Protein AF-A0AAX2ABF9-F1 (afdb_monomer_lite)

Radius of gyration: 19.12 Å; chains: 1; bounding box: 45×27×52 Å

Sequence (129 aa):
ITYFDLKGQEIYKISQIDKKLKDISKKTNTYVNSEEYYKEINKLKKEEIYVSDVIGESLKTKIIGRFTKESAKKAGIEFEPERYAYAGKENPVGKEFEGIVRFVTPVYKAEKKVGYVSVALDHKHIMQF

Foldseek 3Di:
DFWDWLQQFTDDDDDPPDRDTDRVVQCVRDQHNPDDVNVVQNPADAPDKDKDDWDFDDFDDQFDFAQDCVRCVVSVHDSDLCDGEDDDRRRPNHDYTWTWMKMKHFDDDVRDGTTMDMDIDTPVVVVVD

Structure (mmCIF, N/CA/C/O backbone):
data_AF-A0AAX2ABF9-F1
#
_entry.id   AF-A0AAX2ABF9-F1
#
loop_
_atom_site.group_PDB
_atom_site.id
_atom_site.type_symbol
_atom_site.label_atom_id
_atom_site.label_alt_id
_atom_site.label_comp_id
_atom_site.label_asym_id
_atom_site.label_entity_id
_atom_site.label_seq_id
_atom_site.pdbx_PDB_ins_code
_atom_site.Cartn_x
_atom_site.Cartn_y
_atom_site.Cartn_z
_atom_site.occupancy
_atom_site.B_iso_or_equiv
_atom_site.auth_seq_id
_atom_site.auth_comp_id
_atom_site.auth_asym_id
_atom_site.auth_atom_id
_atom_site.pdbx_PDB_model_num
ATOM 1 N N . ILE A 1 1 ? -10.596 -2.441 -2.290 1.00 95.06 1 ILE A N 1
ATOM 2 C CA . ILE A 1 1 ? -11.105 -1.993 -0.971 1.00 95.06 1 ILE A CA 1
ATOM 3 C C . ILE A 1 1 ? -10.872 -3.113 0.028 1.00 95.06 1 ILE A C 1
ATOM 5 O O . ILE A 1 1 ? -11.139 -4.267 -0.299 1.00 95.06 1 ILE A O 1
ATOM 9 N N . THR A 1 2 ? -10.379 -2.781 1.214 1.00 97.38 2 THR A N 1
ATOM 10 C CA . THR A 1 2 ? -10.028 -3.749 2.254 1.00 97.38 2 THR A CA 1
ATOM 11 C C . THR A 1 2 ? -10.464 -3.228 3.619 1.00 97.38 2 THR A C 1
ATOM 13 O O . THR A 1 2 ? -10.312 -2.042 3.898 1.00 97.38 2 THR A O 1
ATOM 16 N N . TYR A 1 3 ? -10.959 -4.113 4.479 1.00 98.25 3 TYR A N 1
ATOM 17 C CA . TYR A 1 3 ? -11.105 -3.876 5.913 1.00 98.25 3 TYR A CA 1
ATOM 18 C C . TYR A 1 3 ? -10.165 -4.808 6.683 1.00 98.25 3 TYR A C 1
ATOM 20 O O . TYR A 1 3 ? -10.101 -6.007 6.391 1.00 98.25 3 TYR A O 1
ATOM 28 N N . PHE A 1 4 ? -9.445 -4.263 7.661 1.00 98.19 4 PHE A N 1
ATOM 29 C CA . PHE A 1 4 ? -8.493 -5.004 8.488 1.00 98.19 4 PHE A CA 1
ATOM 30 C C . PHE A 1 4 ? -8.566 -4.575 9.952 1.00 98.19 4 PHE A C 1
ATOM 32 O O . PHE A 1 4 ? -8.996 -3.463 10.280 1.00 98.19 4 PHE A O 1
ATOM 39 N N . ASP A 1 5 ? -8.171 -5.486 10.837 1.00 97.94 5 ASP A N 1
ATOM 40 C CA . ASP A 1 5 ? -8.175 -5.243 12.275 1.00 97.94 5 ASP A CA 1
ATOM 41 C C . ASP A 1 5 ? -7.024 -4.327 12.725 1.00 97.94 5 ASP A C 1
ATOM 43 O O . ASP A 1 5 ? -6.164 -3.906 11.951 1.00 97.94 5 ASP A O 1
ATOM 47 N N . LEU A 1 6 ? -6.988 -4.015 14.022 1.00 97.31 6 LEU A N 1
ATOM 48 C CA . LEU A 1 6 ? -5.933 -3.188 14.615 1.00 97.31 6 LEU A CA 1
ATOM 49 C C . LEU A 1 6 ? -4.538 -3.834 14.592 1.00 97.31 6 LEU A C 1
ATOM 51 O O . LEU A 1 6 ? -3.563 -3.154 14.898 1.00 97.31 6 LEU A O 1
ATOM 55 N N . LYS A 1 7 ? -4.442 -5.134 14.292 1.00 97.12 7 LYS A N 1
ATOM 56 C CA . LYS A 1 7 ? -3.178 -5.869 14.168 1.00 97.12 7 LYS A CA 1
ATOM 57 C C . LYS A 1 7 ? -2.693 -5.937 12.717 1.00 97.12 7 LYS A C 1
ATOM 59 O O . LYS A 1 7 ? -1.599 -6.442 12.489 1.00 97.12 7 LYS A O 1
ATOM 64 N N . GLY A 1 8 ? -3.470 -5.419 11.763 1.00 96.81 8 GLY A N 1
ATOM 65 C CA . GLY A 1 8 ? -3.140 -5.434 10.341 1.00 96.81 8 GLY A CA 1
ATOM 66 C C . GLY A 1 8 ? -3.607 -6.689 9.606 1.00 96.81 8 GLY A C 1
ATOM 67 O O . GLY A 1 8 ? -3.295 -6.842 8.429 1.00 96.81 8 GLY A O 1
ATOM 68 N N . GLN A 1 9 ? -4.367 -7.581 10.241 1.00 98.06 9 GLN A N 1
ATOM 69 C CA . GLN A 1 9 ? -4.922 -8.738 9.549 1.00 98.06 9 GLN A CA 1
ATOM 70 C C . GLN A 1 9 ? -6.126 -8.307 8.705 1.00 98.06 9 GLN A C 1
ATOM 72 O O . GLN A 1 9 ? -7.134 -7.830 9.230 1.00 98.06 9 GLN A O 1
ATOM 77 N N . GLU A 1 10 ? -6.038 -8.494 7.386 1.00 98.06 10 GLU A N 1
ATOM 78 C CA . GLU A 1 10 ? -7.172 -8.310 6.479 1.00 98.06 10 GLU A CA 1
ATOM 79 C C . GLU A 1 10 ? -8.293 -9.297 6.828 1.00 98.06 10 GLU A C 1
ATOM 81 O O . GLU A 1 10 ? -8.052 -10.500 6.939 1.00 98.06 10 GLU A O 1
ATOM 86 N N . ILE A 1 11 ? -9.513 -8.776 6.987 1.00 98.12 11 ILE A N 1
ATOM 87 C CA . ILE A 1 11 ? -10.729 -9.549 7.291 1.00 98.12 11 ILE A CA 1
ATOM 88 C C . ILE A 1 11 ? -11.638 -9.598 6.060 1.00 98.12 11 ILE A C 1
ATOM 90 O O . ILE A 1 11 ? -12.159 -10.655 5.714 1.00 98.12 11 ILE A O 1
ATOM 94 N N . TYR A 1 12 ? -11.795 -8.467 5.366 1.00 97.69 12 TYR A N 1
ATOM 95 C CA . TYR A 1 12 ? -12.557 -8.383 4.120 1.00 97.69 12 TYR A CA 1
ATOM 96 C C . TYR A 1 12 ? -11.724 -7.704 3.045 1.00 97.69 12 TYR A C 1
ATOM 98 O O . TYR A 1 12 ? -11.080 -6.688 3.303 1.00 97.69 12 TYR A O 1
ATOM 106 N N . LYS A 1 13 ? -11.766 -8.237 1.824 1.00 97.12 13 LYS A N 1
ATOM 107 C CA . LYS A 1 13 ? -11.000 -7.708 0.698 1.00 97.12 13 LYS A CA 1
ATOM 108 C C . LYS A 1 13 ? -11.746 -7.912 -0.607 1.00 97.12 13 LYS A C 1
ATOM 110 O O . LYS A 1 13 ? -12.122 -9.025 -0.955 1.00 97.12 13 LYS A O 1
ATOM 115 N N . ILE A 1 14 ? -11.906 -6.821 -1.343 1.00 96.19 14 ILE A N 1
ATOM 116 C CA . ILE A 1 14 ? -12.382 -6.809 -2.723 1.00 96.19 14 ILE A CA 1
ATOM 117 C C . ILE A 1 14 ? -11.289 -6.136 -3.547 1.00 96.19 14 ILE A C 1
ATOM 119 O O . ILE A 1 14 ? -10.998 -4.951 -3.366 1.00 96.19 14 ILE A O 1
ATOM 123 N N . SER A 1 15 ? -10.648 -6.907 -4.419 1.00 92.25 15 SER A N 1
ATOM 124 C CA . SER A 1 15 ? -9.490 -6.474 -5.198 1.00 92.25 15 SER A CA 1
ATOM 125 C C . SER A 1 15 ? -9.455 -7.187 -6.545 1.00 92.25 15 SER A C 1
ATOM 127 O O . SER A 1 15 ? -9.813 -8.364 -6.642 1.00 92.25 15 SER A O 1
ATOM 129 N N . GLN A 1 16 ? -9.014 -6.463 -7.571 1.00 89.62 16 GLN A N 1
ATOM 130 C CA . GLN A 1 16 ? -8.753 -7.010 -8.902 1.00 89.62 16 GLN A CA 1
ATOM 131 C C . GLN A 1 16 ? -7.338 -7.607 -9.015 1.00 89.62 16 GLN A C 1
ATOM 133 O O . GLN A 1 16 ? -7.121 -8.465 -9.860 1.00 89.62 16 GLN A O 1
ATOM 138 N N . ILE A 1 17 ? -6.410 -7.201 -8.137 1.00 84.94 17 ILE A N 1
ATOM 139 C CA . ILE A 1 17 ? -4.985 -7.576 -8.188 1.00 84.94 17 ILE A CA 1
ATOM 140 C C . ILE A 1 17 ? -4.714 -8.823 -7.337 1.00 84.94 17 ILE A C 1
ATOM 142 O O . ILE A 1 17 ? -4.150 -9.807 -7.801 1.00 84.94 17 ILE A O 1
ATOM 146 N N . ASP A 1 18 ? -5.137 -8.793 -6.072 1.00 88.75 18 ASP A N 1
ATOM 147 C CA . ASP A 1 18 ? -4.889 -9.869 -5.112 1.00 88.75 18 ASP A CA 1
ATOM 148 C C . ASP A 1 18 ? -6.081 -10.042 -4.178 1.00 88.75 18 ASP A C 1
ATOM 150 O O . ASP A 1 18 ? -6.445 -9.128 -3.438 1.00 88.75 18 ASP A O 1
ATOM 154 N N . LYS A 1 19 ? -6.673 -11.235 -4.197 1.00 93.00 19 LYS A N 1
ATOM 155 C CA . LYS A 1 19 ? -7.859 -11.581 -3.405 1.00 93.00 19 LYS A CA 1
ATOM 156 C C . LYS A 1 19 ? -7.520 -12.264 -2.080 1.00 93.00 19 LYS A C 1
ATOM 158 O O . LYS A 1 19 ? -8.419 -12.480 -1.274 1.00 93.00 19 LYS A O 1
ATOM 163 N N . LYS A 1 20 ? -6.254 -12.620 -1.838 1.00 95.88 20 LYS A N 1
ATOM 164 C CA . LYS A 1 20 ? -5.847 -13.280 -0.593 1.00 95.88 20 LYS A CA 1
ATOM 165 C C . LYS A 1 20 ? -5.845 -12.275 0.553 1.00 95.88 20 LYS A C 1
ATOM 167 O O . LYS A 1 20 ? -5.346 -11.160 0.396 1.00 95.88 20 LYS A O 1
ATOM 172 N N . LEU A 1 21 ? -6.379 -12.699 1.695 1.00 97.19 21 LEU A N 1
ATOM 173 C CA . LEU A 1 21 ? -6.280 -11.963 2.951 1.00 97.19 21 LEU A CA 1
ATOM 174 C C . LEU A 1 21 ? -4.873 -12.136 3.518 1.00 97.19 21 LEU A C 1
ATOM 176 O O . LEU A 1 21 ? -4.379 -13.259 3.641 1.00 97.19 21 LEU A O 1
ATOM 180 N N . LYS A 1 22 ? -4.225 -11.026 3.845 1.00 96.56 22 LYS A N 1
ATOM 181 C CA . LYS A 1 22 ? -2.851 -10.983 4.338 1.00 96.56 22 LYS A CA 1
ATOM 182 C C . LYS A 1 22 ? -2.752 -10.159 5.616 1.00 96.56 22 LYS A C 1
ATOM 184 O O . LYS A 1 22 ? -3.642 -9.392 5.960 1.00 96.56 22 LYS A O 1
ATOM 189 N N . ASP A 1 23 ? -1.635 -10.320 6.305 1.00 97.00 23 ASP A N 1
ATOM 190 C CA . ASP A 1 23 ? -1.251 -9.470 7.428 1.00 97.00 23 ASP A CA 1
ATOM 191 C C . ASP A 1 23 ? -0.421 -8.290 6.906 1.00 97.00 23 ASP A C 1
ATOM 193 O O . ASP A 1 23 ? 0.768 -8.444 6.619 1.00 97.00 23 ASP A O 1
ATOM 197 N N . ILE A 1 24 ? -1.049 -7.127 6.747 1.00 95.00 24 ILE A N 1
ATOM 198 C CA . ILE A 1 24 ? -0.429 -5.916 6.189 1.00 95.00 24 ILE A CA 1
ATOM 199 C C . ILE A 1 24 ? 0.499 -5.194 7.174 1.00 95.00 24 ILE A C 1
ATOM 201 O O . ILE A 1 24 ? 1.172 -4.242 6.779 1.00 95.00 24 ILE A O 1
ATOM 205 N N . SER A 1 25 ? 0.584 -5.645 8.434 1.00 94.81 25 SER A N 1
ATOM 206 C CA . SER A 1 25 ? 1.615 -5.150 9.355 1.00 94.81 25 SER A CA 1
ATOM 207 C C . SER A 1 25 ? 3.023 -5.519 8.875 1.00 94.81 25 SER A C 1
ATOM 209 O O . SER A 1 25 ? 4.002 -4.836 9.182 1.00 94.81 25 SER A O 1
ATOM 211 N N . LYS A 1 26 ? 3.124 -6.574 8.056 1.00 94.81 26 LYS A N 1
ATOM 212 C CA . LYS A 1 26 ? 4.344 -6.989 7.366 1.00 94.81 26 LYS A CA 1
ATOM 213 C C . LYS A 1 26 ? 4.418 -6.286 6.017 1.00 94.81 26 LYS A C 1
ATOM 215 O O . LYS A 1 26 ? 3.613 -6.555 5.130 1.00 94.81 26 LYS A O 1
ATOM 220 N N . LYS A 1 27 ? 5.439 -5.450 5.817 1.00 91.00 27 LYS A N 1
ATOM 221 C CA . LYS A 1 27 ? 5.644 -4.717 4.552 1.00 91.00 27 LYS A CA 1
ATOM 222 C C . LYS A 1 27 ? 5.647 -5.623 3.315 1.00 91.00 27 LYS A C 1
ATOM 224 O O . LYS A 1 27 ? 5.086 -5.253 2.293 1.00 91.00 27 LYS A O 1
ATOM 229 N N . THR A 1 28 ? 6.181 -6.840 3.422 1.00 91.88 28 THR A N 1
ATOM 230 C CA . THR A 1 28 ? 6.215 -7.827 2.325 1.00 91.88 28 THR A CA 1
ATOM 231 C C . THR A 1 28 ? 4.838 -8.318 1.871 1.00 91.88 28 THR A C 1
ATOM 233 O O . THR A 1 28 ? 4.729 -8.974 0.841 1.00 91.88 28 THR A O 1
ATOM 236 N N . ASN A 1 29 ? 3.786 -8.035 2.640 1.00 93.81 29 ASN A N 1
ATOM 237 C CA . ASN A 1 29 ? 2.409 -8.391 2.315 1.00 93.81 29 ASN A CA 1
ATOM 238 C C . ASN A 1 29 ? 1.618 -7.238 1.674 1.00 93.81 29 ASN A C 1
ATOM 240 O O . ASN A 1 29 ? 0.456 -7.436 1.314 1.00 93.81 29 ASN A O 1
ATOM 244 N N . THR A 1 30 ? 2.221 -6.054 1.551 1.00 91.88 30 THR A N 1
ATOM 245 C CA . THR A 1 30 ? 1.612 -4.878 0.911 1.00 91.88 30 THR A CA 1
ATOM 246 C C . THR A 1 30 ? 1.747 -4.944 -0.622 1.00 91.88 30 THR A C 1
ATOM 248 O O . THR A 1 30 ? 2.232 -5.945 -1.150 1.00 91.88 30 THR A O 1
ATOM 251 N N . TYR A 1 31 ? 1.253 -3.940 -1.357 1.00 89.94 31 TYR A N 1
ATOM 252 C CA . TYR A 1 31 ? 1.324 -3.919 -2.825 1.00 89.94 31 TYR A CA 1
ATOM 253 C C . TYR A 1 31 ? 2.776 -3.854 -3.305 1.00 89.94 31 TYR A C 1
ATOM 255 O O . TYR A 1 31 ? 3.153 -4.599 -4.205 1.00 89.94 31 TYR A O 1
ATOM 263 N N . VAL A 1 32 ? 3.606 -3.034 -2.651 1.00 88.62 32 VAL A N 1
ATOM 264 C CA . VAL A 1 32 ? 5.061 -3.019 -2.852 1.00 88.62 32 VAL A CA 1
ATOM 265 C C . VAL A 1 32 ? 5.800 -2.813 -1.534 1.00 88.62 32 VAL A C 1
ATOM 267 O O . VAL A 1 32 ? 5.334 -2.123 -0.634 1.00 88.62 32 VAL A O 1
ATOM 270 N N . ASN A 1 33 ? 7.017 -3.345 -1.441 1.00 85.75 33 ASN A N 1
ATOM 271 C CA . ASN A 1 33 ? 7.800 -3.351 -0.199 1.00 85.75 33 ASN A CA 1
ATOM 272 C C . ASN A 1 33 ? 8.178 -1.958 0.344 1.00 85.75 33 ASN A C 1
ATOM 274 O O . ASN A 1 33 ? 8.597 -1.857 1.498 1.00 85.75 33 ASN A O 1
ATOM 278 N N . SER A 1 34 ? 8.069 -0.903 -0.470 1.00 85.06 34 SER A N 1
ATOM 279 C CA . SER A 1 34 ? 8.305 0.484 -0.053 1.00 85.06 34 SER A CA 1
ATOM 280 C C . SER A 1 34 ? 7.126 1.108 0.701 1.00 85.06 34 SER A C 1
ATOM 282 O O . SER A 1 34 ? 7.279 2.200 1.241 1.00 85.06 34 SER A O 1
ATOM 284 N N . GLU A 1 35 ? 5.967 0.446 0.781 1.00 89.94 35 GLU A N 1
ATOM 285 C CA . GLU A 1 35 ? 4.825 0.965 1.533 1.00 89.94 35 GLU A CA 1
ATOM 286 C C . GLU A 1 35 ? 5.110 1.029 3.048 1.00 89.94 35 GLU A C 1
ATOM 288 O O . GLU A 1 35 ? 5.507 0.047 3.682 1.00 89.94 35 GLU A O 1
ATOM 293 N N . GLU A 1 36 ? 4.842 2.190 3.658 1.00 91.06 36 GLU A N 1
ATOM 294 C CA . GLU A 1 36 ? 4.963 2.403 5.111 1.00 91.06 36 GLU A CA 1
ATOM 295 C C . GLU A 1 36 ? 3.643 2.798 5.794 1.00 91.06 36 GLU A C 1
ATOM 297 O O . GLU A 1 36 ? 3.621 3.066 6.997 1.00 91.06 36 GLU A O 1
ATOM 302 N N . TYR A 1 37 ? 2.525 2.790 5.058 1.00 94.69 37 TYR A N 1
ATOM 303 C CA . TYR A 1 37 ? 1.249 3.335 5.534 1.00 94.69 37 TYR A CA 1
ATOM 304 C C . TYR A 1 37 ? 0.776 2.715 6.853 1.00 94.69 37 TYR A C 1
ATOM 306 O O . TYR A 1 37 ? 0.210 3.425 7.675 1.00 94.69 37 TYR A O 1
ATOM 314 N N . TYR A 1 38 ? 1.039 1.425 7.105 1.00 95.56 38 TYR A N 1
ATOM 315 C CA . TYR A 1 38 ? 0.607 0.759 8.339 1.00 95.56 38 TYR A CA 1
ATOM 316 C C . TYR A 1 38 ? 1.127 1.460 9.606 1.00 95.56 38 TYR A C 1
ATOM 318 O O . TYR A 1 38 ? 0.422 1.568 10.609 1.00 95.56 38 TYR A O 1
ATOM 326 N N . LYS A 1 39 ? 2.353 1.993 9.560 1.00 94.25 39 LYS A N 1
ATOM 327 C CA . LYS A 1 39 ? 2.942 2.743 10.676 1.00 94.25 39 LYS A CA 1
ATOM 328 C C . LYS A 1 39 ? 2.238 4.084 10.889 1.00 94.25 39 LYS A C 1
ATOM 330 O O . LYS A 1 39 ? 2.019 4.488 12.030 1.00 94.25 39 LYS A O 1
ATOM 335 N N . GLU A 1 40 ? 1.884 4.757 9.802 1.00 95.69 40 GLU A N 1
ATOM 336 C CA . GLU A 1 40 ? 1.281 6.088 9.831 1.00 95.69 40 GLU A CA 1
ATOM 337 C C . GLU A 1 40 ? -0.190 6.040 10.251 1.00 95.69 40 GLU A C 1
ATOM 339 O O . GLU A 1 40 ? -0.614 6.819 11.104 1.00 95.69 40 GLU A O 1
ATOM 344 N N . ILE A 1 41 ? -0.950 5.053 9.769 1.00 96.81 41 ILE A N 1
ATOM 345 C CA . ILE A 1 41 ? -2.385 4.933 10.072 1.00 96.81 41 ILE A CA 1
ATOM 346 C C . ILE A 1 41 ? -2.664 4.654 11.554 1.00 96.81 41 ILE A C 1
ATOM 348 O O . ILE A 1 41 ? -3.730 5.003 12.060 1.00 96.81 41 ILE A O 1
ATOM 352 N N . ASN A 1 42 ? -1.699 4.079 12.279 1.00 94.31 42 ASN A N 1
ATOM 353 C CA . ASN A 1 42 ? -1.820 3.846 13.719 1.00 94.31 42 ASN A CA 1
ATOM 354 C C . ASN A 1 42 ? -1.946 5.146 14.522 1.00 94.31 42 ASN A C 1
ATOM 356 O O . ASN A 1 42 ? -2.544 5.139 15.599 1.00 94.31 42 ASN A O 1
ATOM 360 N N . LYS A 1 43 ? -1.439 6.259 13.979 1.00 95.88 43 LYS A N 1
ATOM 361 C CA . LYS A 1 43 ? -1.500 7.589 14.594 1.00 95.88 43 LYS A CA 1
ATOM 362 C C . LYS A 1 43 ? -2.833 8.299 14.336 1.00 95.88 43 LYS A C 1
ATOM 364 O O . LYS A 1 43 ? -3.132 9.254 15.047 1.00 95.88 43 LYS A O 1
ATOM 369 N N . LEU A 1 44 ? -3.627 7.828 13.367 1.00 96.69 44 LEU A N 1
ATOM 370 C CA . LEU A 1 44 ? -4.880 8.478 12.975 1.00 96.69 44 LEU A CA 1
ATOM 371 C C . LEU A 1 44 ? -5.902 8.477 14.111 1.00 96.69 44 LEU A C 1
ATOM 373 O O . LEU A 1 44 ? -6.120 7.458 14.777 1.00 96.69 44 LEU A O 1
ATOM 377 N N . LYS A 1 45 ? -6.584 9.601 14.282 1.00 95.81 45 LYS A N 1
ATOM 378 C CA . LYS A 1 45 ? -7.739 9.775 15.163 1.00 95.81 45 LYS A CA 1
ATOM 379 C C . LYS A 1 45 ? -9.040 9.538 14.395 1.00 95.81 45 LYS A C 1
ATOM 381 O O . LYS A 1 45 ? -9.050 9.313 13.186 1.00 95.81 45 LYS A O 1
ATOM 386 N N . LYS A 1 46 ? -10.156 9.542 15.125 1.00 95.44 46 LYS A N 1
ATOM 387 C CA . LYS A 1 46 ? -11.505 9.491 14.546 1.00 95.44 46 LYS A CA 1
ATOM 388 C C . LYS A 1 46 ? -11.648 10.616 13.513 1.00 95.44 46 LYS A C 1
ATOM 390 O O . LYS A 1 46 ? -11.155 11.709 13.762 1.00 95.44 46 LYS A O 1
ATOM 395 N N . GLU A 1 47 ? -12.277 10.313 12.378 1.00 93.44 47 GLU A N 1
ATOM 396 C CA . GLU A 1 47 ? -12.507 11.240 11.249 1.00 93.44 47 GLU A CA 1
ATOM 397 C C . GLU A 1 47 ? -11.256 11.691 10.472 1.00 93.44 47 GLU A C 1
ATOM 399 O O . GLU A 1 47 ? -11.385 12.379 9.464 1.00 93.44 47 GLU A O 1
ATOM 404 N N . GLU A 1 48 ? -10.053 11.253 10.850 1.00 97.50 48 GLU A N 1
ATOM 405 C CA . GLU A 1 48 ? -8.853 11.515 10.054 1.00 97.50 48 GLU A CA 1
ATOM 406 C C . GLU A 1 48 ? -8.710 10.514 8.896 1.00 97.50 48 GLU A C 1
ATOM 408 O O . GLU A 1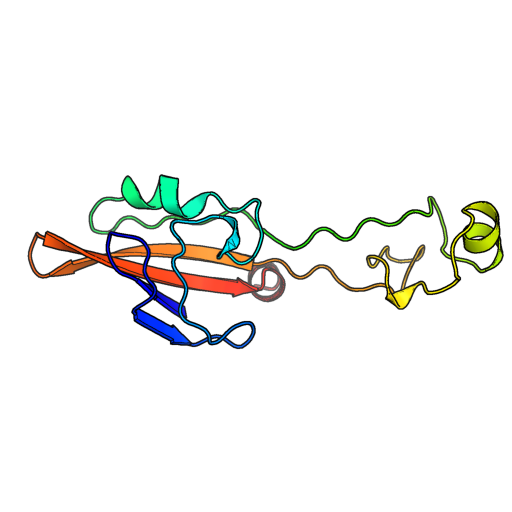 48 ? -9.158 9.360 8.955 1.00 97.50 48 GLU A O 1
ATOM 413 N N . ILE A 1 49 ? -8.034 10.953 7.835 1.00 97.69 49 ILE A N 1
ATOM 414 C CA . ILE A 1 49 ? -7.698 10.131 6.676 1.00 97.69 49 ILE A CA 1
ATOM 415 C C . ILE A 1 49 ? -6.204 10.239 6.384 1.00 97.69 49 ILE A C 1
ATOM 417 O O . ILE A 1 49 ? -5.635 11.326 6.338 1.00 97.69 49 ILE A O 1
ATOM 421 N N . TYR A 1 50 ? -5.567 9.092 6.183 1.00 97.69 50 TYR A N 1
ATOM 422 C CA . TYR A 1 50 ? -4.237 9.008 5.601 1.00 97.69 50 TYR A CA 1
ATOM 423 C C . TYR A 1 50 ? -4.361 8.839 4.091 1.00 97.69 50 TYR A C 1
ATOM 425 O O . TYR A 1 50 ? -5.153 8.015 3.623 1.00 97.69 50 TYR A O 1
ATOM 433 N N . VAL A 1 51 ? -3.535 9.573 3.353 1.00 96.25 51 VAL A N 1
ATOM 434 C CA . VAL A 1 51 ? -3.376 9.448 1.904 1.00 96.25 51 VAL A CA 1
ATOM 435 C C . VAL A 1 51 ? -1.898 9.209 1.624 1.00 96.25 51 VAL A C 1
ATOM 437 O O . VAL A 1 51 ? -1.054 9.954 2.119 1.00 96.25 51 VAL A O 1
ATOM 440 N N . SER A 1 52 ? -1.574 8.146 0.891 1.00 94.44 52 SER A N 1
ATOM 441 C CA . SER A 1 52 ? -0.194 7.872 0.486 1.00 94.44 52 SER A CA 1
ATOM 442 C C . SER A 1 52 ? 0.228 8.747 -0.691 1.00 94.44 52 SER A C 1
ATOM 444 O O . SER A 1 52 ? -0.609 9.182 -1.481 1.00 94.44 52 SER A O 1
ATOM 446 N N . ASP A 1 53 ? 1.537 8.884 -0.891 1.00 92.12 53 ASP A N 1
ATOM 447 C CA . ASP A 1 53 ? 2.070 9.233 -2.208 1.00 92.12 53 ASP A CA 1
ATOM 448 C C . ASP A 1 53 ? 1.695 8.162 -3.250 1.00 92.12 53 ASP A C 1
ATOM 450 O O . ASP A 1 53 ? 1.210 7.071 -2.913 1.00 92.12 53 ASP A O 1
ATOM 454 N N . VAL A 1 54 ? 1.936 8.457 -4.530 1.00 91.25 54 VAL A N 1
ATOM 455 C CA . VAL A 1 54 ? 1.818 7.457 -5.597 1.00 91.25 54 VAL A CA 1
ATOM 456 C C . VAL A 1 54 ? 2.916 6.414 -5.420 1.00 91.25 54 VAL A C 1
ATOM 458 O O . VAL A 1 54 ? 4.105 6.729 -5.438 1.00 91.25 54 VAL A O 1
ATOM 461 N N . ILE A 1 55 ? 2.513 5.156 -5.280 1.00 89.62 55 ILE A N 1
ATOM 462 C CA . ILE A 1 55 ? 3.420 4.041 -5.031 1.00 89.62 55 ILE A CA 1
ATOM 463 C C . ILE A 1 55 ? 3.166 2.951 -6.073 1.00 89.62 55 ILE A C 1
ATOM 465 O O . ILE A 1 55 ? 2.036 2.505 -6.250 1.00 89.62 55 ILE A O 1
ATOM 469 N N . GLY A 1 56 ? 4.216 2.487 -6.747 1.00 88.81 56 GLY A N 1
ATOM 470 C CA . GLY A 1 56 ? 4.121 1.434 -7.757 1.00 88.81 56 GLY A CA 1
ATOM 471 C C . GLY A 1 56 ? 5.411 0.642 -7.897 1.00 88.81 56 GLY A C 1
ATOM 472 O O . GLY A 1 56 ? 6.465 1.041 -7.393 1.00 88.81 56 GLY A O 1
ATOM 473 N N . GLU A 1 57 ? 5.320 -0.501 -8.570 1.00 84.69 57 GLU A N 1
ATOM 474 C CA . GLU A 1 57 ? 6.489 -1.324 -8.860 1.00 84.69 57 GLU A CA 1
ATOM 475 C C . GLU A 1 57 ? 7.425 -0.572 -9.816 1.00 84.69 57 GLU A C 1
ATOM 477 O O . GLU A 1 57 ? 7.022 -0.107 -10.883 1.00 84.69 57 GLU A O 1
ATOM 482 N N . SER A 1 58 ? 8.695 -0.435 -9.427 1.00 79.31 58 SER A N 1
ATOM 483 C CA . SER A 1 58 ? 9.711 0.183 -10.275 1.00 79.31 58 SER A CA 1
ATOM 484 C C . SER A 1 58 ? 10.394 -0.882 -11.125 1.00 79.31 58 SER A C 1
ATOM 486 O O . SER A 1 58 ? 11.148 -1.714 -10.615 1.00 79.31 58 SER A O 1
ATOM 488 N N . LEU A 1 59 ? 10.167 -0.826 -12.436 1.00 81.12 59 LEU A N 1
ATOM 489 C CA . LEU A 1 59 ? 10.911 -1.619 -13.407 1.00 81.12 59 LEU A CA 1
ATOM 490 C C . LEU A 1 59 ? 12.100 -0.806 -13.911 1.00 81.12 59 LEU A C 1
ATOM 492 O O . LEU A 1 59 ? 11.957 0.308 -14.410 1.00 81.12 59 LEU A O 1
ATOM 496 N N . LYS A 1 60 ? 13.301 -1.366 -13.778 1.00 77.06 60 LYS A N 1
ATOM 497 C CA . LYS A 1 60 ? 14.527 -0.720 -14.253 1.00 77.06 60 LYS A CA 1
ATOM 498 C C . LYS A 1 60 ? 14.768 -1.082 -15.712 1.00 77.06 60 LYS A C 1
ATOM 500 O O . LYS A 1 60 ? 14.742 -2.259 -16.060 1.00 77.06 60 LYS A O 1
ATOM 505 N N . THR A 1 61 ? 15.090 -0.095 -16.544 1.00 76.19 61 THR A N 1
ATOM 506 C CA . THR A 1 61 ? 15.743 -0.347 -17.835 1.00 76.19 61 THR A CA 1
ATOM 507 C C . THR A 1 61 ? 17.252 -0.471 -17.632 1.00 76.19 61 THR A C 1
ATOM 509 O O . THR A 1 61 ? 17.840 0.242 -16.819 1.00 76.19 61 THR A O 1
ATOM 512 N N . LYS A 1 62 ? 17.886 -1.400 -18.354 1.00 74.50 62 LYS A N 1
ATOM 513 C CA . LYS A 1 62 ? 19.354 -1.532 -18.405 1.00 74.50 62 LYS A CA 1
ATOM 514 C C . LYS A 1 62 ? 19.972 -0.797 -19.598 1.00 74.50 62 LYS A C 1
ATOM 516 O O . LYS A 1 62 ? 21.192 -0.759 -19.716 1.00 74.50 62 LYS A O 1
ATOM 521 N N . ILE A 1 63 ? 19.145 -0.235 -20.479 1.00 81.88 63 ILE A N 1
ATOM 522 C CA . ILE A 1 63 ? 19.581 0.488 -21.673 1.00 81.88 63 ILE A CA 1
ATOM 523 C C . ILE A 1 63 ? 19.385 1.986 -21.447 1.00 81.88 63 ILE A C 1
ATOM 525 O O . ILE A 1 63 ? 18.305 2.413 -21.041 1.00 81.88 63 ILE A O 1
ATOM 529 N N . ILE A 1 64 ? 20.431 2.764 -21.730 1.00 79.06 64 ILE A N 1
ATOM 530 C CA . ILE A 1 64 ? 20.378 4.226 -21.833 1.00 79.06 64 ILE A CA 1
ATOM 531 C C . ILE A 1 64 ? 20.212 4.566 -23.318 1.00 79.06 64 ILE A C 1
ATOM 533 O O . ILE A 1 64 ? 21.037 4.153 -24.137 1.00 79.06 64 ILE A O 1
ATOM 537 N N . GLY A 1 65 ? 19.155 5.299 -23.669 1.00 83.19 65 GLY A N 1
ATOM 538 C CA . GLY A 1 65 ? 18.789 5.575 -25.057 1.00 83.19 65 GLY A CA 1
ATOM 539 C C . GLY A 1 65 ? 17.847 4.525 -25.655 1.00 83.19 65 GLY A C 1
ATOM 540 O O . GLY A 1 65 ? 17.338 3.638 -24.972 1.00 83.19 65 GLY A O 1
ATOM 541 N N . ARG A 1 66 ? 17.601 4.620 -26.968 1.00 88.69 66 ARG A N 1
ATOM 542 C CA . ARG A 1 66 ? 16.611 3.780 -27.660 1.00 88.69 66 ARG A CA 1
ATOM 543 C C . ARG A 1 66 ? 16.910 2.281 -27.526 1.00 88.69 66 ARG A C 1
ATOM 545 O O . ARG A 1 66 ? 18.021 1.817 -27.803 1.00 88.69 66 ARG A O 1
ATOM 552 N N . PHE A 1 67 ? 15.882 1.516 -27.170 1.00 88.81 67 PHE A N 1
ATOM 553 C CA . PHE A 1 67 ? 15.926 0.065 -27.071 1.00 88.81 67 PHE A CA 1
ATOM 554 C C . PHE A 1 67 ? 15.948 -0.535 -28.485 1.00 88.81 67 PHE A C 1
ATOM 556 O O . PHE A 1 67 ? 14.944 -0.565 -29.196 1.00 88.81 67 PHE A O 1
ATOM 563 N N . THR A 1 68 ? 17.121 -0.982 -28.927 1.00 90.81 68 THR A N 1
ATOM 564 C CA . THR A 1 68 ? 17.354 -1.606 -30.234 1.00 90.81 68 THR A CA 1
ATOM 565 C C . THR A 1 68 ? 18.106 -2.918 -30.039 1.00 90.81 68 THR A C 1
ATOM 567 O O . THR A 1 68 ? 18.715 -3.155 -28.995 1.00 90.81 68 THR A O 1
ATOM 570 N N . LYS A 1 69 ? 18.105 -3.788 -31.055 1.00 91.06 69 LYS A N 1
ATOM 571 C CA . LYS A 1 69 ? 18.889 -5.036 -31.016 1.00 91.06 69 LYS A CA 1
ATOM 572 C C . LYS A 1 69 ? 20.377 -4.767 -30.770 1.00 91.06 69 LYS A C 1
ATOM 574 O O . LYS A 1 69 ? 21.043 -5.533 -30.081 1.00 91.06 69 LYS A O 1
ATOM 579 N N . GLU A 1 70 ? 20.892 -3.663 -31.304 1.00 91.50 70 GLU A N 1
ATOM 580 C CA . GLU A 1 70 ? 22.282 -3.245 -31.126 1.00 91.50 70 GLU A CA 1
ATOM 581 C C . GLU A 1 70 ? 22.570 -2.788 -29.696 1.00 91.50 70 GLU A C 1
ATOM 583 O O . GLU A 1 70 ? 23.588 -3.187 -29.133 1.00 91.50 70 GLU A O 1
ATOM 588 N N . SER A 1 71 ? 21.692 -1.974 -29.095 1.00 90.38 71 SER A N 1
ATOM 589 C CA . SER A 1 71 ? 21.878 -1.526 -27.711 1.00 90.38 71 SER A CA 1
ATOM 590 C C . SER A 1 71 ? 21.703 -2.674 -26.713 1.00 90.38 71 SER A C 1
ATOM 592 O O . SER A 1 71 ? 22.504 -2.777 -25.787 1.00 90.38 71 SER A O 1
ATOM 594 N N . ALA A 1 72 ? 20.772 -3.603 -26.959 1.00 90.75 72 ALA A N 1
ATOM 595 C CA . ALA A 1 72 ? 20.625 -4.834 -26.175 1.00 90.75 72 ALA A CA 1
ATOM 596 C C . ALA A 1 72 ? 21.885 -5.714 -26.250 1.00 90.75 72 ALA A C 1
ATOM 598 O O . ALA A 1 72 ? 22.427 -6.114 -25.219 1.00 90.75 72 ALA A O 1
ATOM 599 N N . LYS A 1 73 ? 22.431 -5.916 -27.460 1.00 91.25 73 LYS A N 1
ATOM 600 C CA . LYS A 1 73 ? 23.688 -6.653 -27.662 1.00 91.25 73 LYS A CA 1
ATOM 601 C C . LYS A 1 73 ? 24.870 -5.983 -26.954 1.00 91.25 73 LYS A C 1
ATOM 603 O O . LYS A 1 73 ? 25.657 -6.677 -26.319 1.00 91.25 73 LYS A O 1
ATOM 608 N N . LYS A 1 74 ? 24.989 -4.650 -27.025 1.00 90.06 74 LYS A N 1
ATOM 609 C CA . LYS A 1 74 ? 26.030 -3.881 -26.310 1.00 90.06 74 LYS A CA 1
ATOM 610 C C . LYS A 1 74 ? 25.900 -4.002 -24.789 1.00 90.06 74 LYS A C 1
ATOM 612 O O . LYS A 1 74 ? 26.913 -4.047 -24.104 1.00 90.06 74 LYS A O 1
ATOM 617 N N . ALA A 1 75 ? 24.672 -4.071 -24.280 1.00 86.94 75 ALA A N 1
ATOM 618 C CA . ALA A 1 75 ? 24.376 -4.246 -22.860 1.00 86.94 75 ALA A CA 1
ATOM 619 C C . ALA A 1 75 ? 24.425 -5.717 -22.391 1.00 86.94 75 ALA A C 1
ATOM 621 O O . ALA A 1 75 ? 24.229 -5.976 -21.205 1.00 86.94 75 ALA A O 1
ATOM 622 N N . GLY A 1 76 ? 24.680 -6.675 -23.292 1.00 89.69 76 GLY A N 1
ATOM 623 C CA . GLY A 1 76 ? 24.754 -8.101 -22.962 1.00 89.69 76 GLY A CA 1
ATOM 624 C C . GLY A 1 76 ? 23.418 -8.707 -22.519 1.00 89.69 76 GLY A C 1
ATOM 625 O O . GLY A 1 76 ? 23.412 -9.629 -21.707 1.00 89.69 76 GLY A O 1
ATOM 626 N N . ILE A 1 77 ? 22.295 -8.177 -23.009 1.00 89.25 77 ILE A N 1
ATOM 627 C CA . ILE A 1 77 ? 20.943 -8.663 -22.696 1.00 89.25 77 ILE A CA 1
ATOM 628 C C . ILE A 1 77 ? 20.211 -9.116 -23.960 1.00 89.25 77 ILE A C 1
ATOM 630 O O . ILE A 1 77 ? 20.522 -8.672 -25.069 1.00 89.25 77 ILE A O 1
ATOM 634 N N . GLU A 1 78 ? 19.214 -9.984 -23.792 1.00 91.06 78 GLU A N 1
ATOM 635 C CA . GLU A 1 78 ? 18.295 -10.333 -24.875 1.00 91.06 78 GLU A CA 1
ATOM 636 C C . GLU A 1 78 ? 17.442 -9.123 -25.278 1.00 91.06 78 GLU A C 1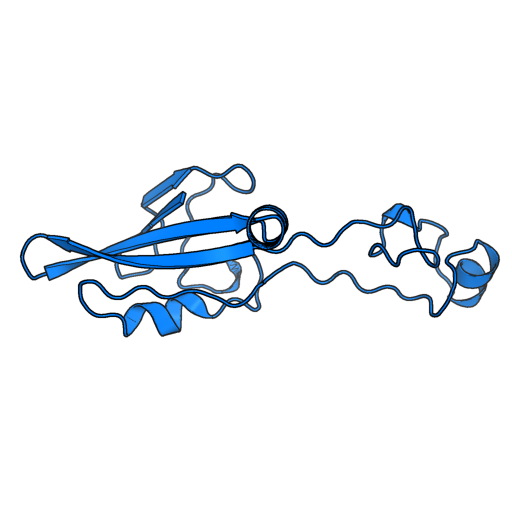
ATOM 638 O O . GLU A 1 78 ? 17.106 -8.255 -24.466 1.00 91.06 78 GLU A O 1
ATOM 643 N N . PHE A 1 79 ? 17.113 -9.042 -26.567 1.00 91.25 79 PHE A N 1
ATOM 644 C CA . PHE A 1 79 ? 16.260 -7.981 -27.090 1.00 91.25 79 PHE A CA 1
ATOM 645 C C . PHE A 1 79 ? 14.789 -8.309 -26.806 1.00 91.25 79 PHE A C 1
ATOM 647 O O . PHE A 1 79 ? 14.102 -8.871 -27.654 1.00 91.25 79 PHE A O 1
ATOM 654 N N . GLU A 1 80 ? 14.334 -7.951 -25.606 1.00 91.62 80 GLU A N 1
ATOM 655 C CA . GLU A 1 80 ? 12.952 -8.128 -25.135 1.00 91.62 80 GLU A CA 1
ATOM 656 C C . GLU A 1 80 ? 12.413 -6.813 -24.535 1.00 91.62 80 GLU A C 1
ATOM 658 O O . GLU A 1 80 ? 12.216 -6.719 -23.318 1.00 91.62 80 GLU A O 1
ATOM 663 N N . PRO A 1 81 ? 12.244 -5.749 -25.346 1.00 89.12 81 PRO A N 1
ATOM 664 C CA . PRO A 1 81 ? 11.871 -4.414 -24.864 1.00 89.12 81 PRO A CA 1
ATOM 665 C C . PRO A 1 81 ? 10.573 -4.388 -24.038 1.00 89.12 81 PRO A C 1
ATOM 667 O O . PRO A 1 81 ? 10.444 -3.571 -23.125 1.00 89.12 81 PRO A O 1
ATOM 670 N N . GLU A 1 82 ? 9.650 -5.316 -24.290 1.00 90.81 82 GLU A N 1
ATOM 671 C CA . GLU A 1 82 ? 8.364 -5.467 -23.601 1.00 90.81 82 GLU A CA 1
ATOM 672 C C . GLU A 1 82 ? 8.516 -5.869 -22.124 1.00 90.81 82 GLU A C 1
ATOM 674 O O . GLU A 1 82 ? 7.626 -5.617 -21.311 1.00 90.81 82 GLU A O 1
ATOM 679 N N . ARG A 1 83 ? 9.653 -6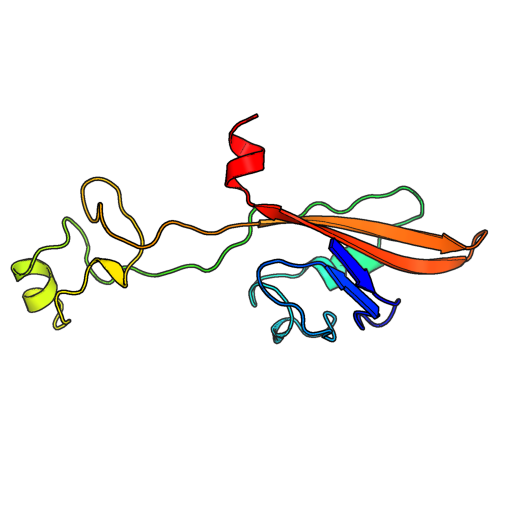.473 -21.745 1.00 89.06 83 ARG A N 1
ATOM 680 C CA . ARG A 1 83 ? 9.954 -6.844 -20.349 1.00 89.06 83 ARG A CA 1
ATOM 681 C C . ARG A 1 83 ? 10.493 -5.681 -19.514 1.00 89.06 83 ARG A C 1
ATOM 683 O O . ARG A 1 83 ? 10.613 -5.811 -18.296 1.00 89.06 83 ARG A O 1
ATOM 690 N N . TYR A 1 84 ? 10.829 -4.559 -20.147 1.00 89.50 84 TYR A N 1
ATOM 691 C CA . TYR A 1 84 ? 11.382 -3.372 -19.494 1.00 89.50 84 TYR A CA 1
ATOM 692 C C . TYR A 1 84 ? 10.345 -2.256 -19.397 1.00 89.50 84 TYR A C 1
ATOM 694 O O . TYR A 1 84 ? 9.314 -2.293 -20.061 1.00 89.50 84 TYR A O 1
ATOM 702 N N . ALA A 1 85 ? 10.621 -1.246 -18.570 1.00 88.81 85 ALA A N 1
ATOM 703 C CA . ALA A 1 85 ? 9.726 -0.105 -18.411 1.00 88.81 85 ALA A CA 1
ATOM 704 C C . ALA A 1 85 ? 9.510 0.646 -19.733 1.00 88.81 85 ALA A C 1
ATOM 706 O O . ALA A 1 85 ? 10.437 0.808 -20.537 1.00 88.81 85 ALA A O 1
ATOM 707 N N . TYR A 1 86 ? 8.288 1.138 -19.920 1.00 88.88 86 TYR A N 1
ATOM 708 C CA . TYR A 1 86 ? 7.954 2.097 -20.963 1.00 88.88 86 TYR A CA 1
ATOM 709 C C . TYR A 1 86 ? 8.806 3.366 -20.819 1.00 88.88 86 TYR A C 1
ATOM 711 O O . TYR A 1 86 ? 8.939 3.917 -19.726 1.00 88.88 86 TYR A O 1
ATOM 719 N N . ALA A 1 87 ? 9.363 3.845 -21.932 1.00 87.56 87 ALA A N 1
ATOM 720 C CA . ALA A 1 87 ? 10.249 5.012 -21.964 1.00 87.56 87 ALA A CA 1
ATOM 721 C C . ALA A 1 87 ? 9.988 5.901 -23.193 1.00 87.56 87 ALA A C 1
ATOM 723 O O . ALA A 1 87 ? 10.910 6.354 -23.874 1.00 87.56 87 ALA A O 1
ATOM 724 N N . GLY A 1 88 ? 8.716 6.119 -23.538 1.00 87.06 88 GLY A N 1
ATOM 725 C CA . GLY A 1 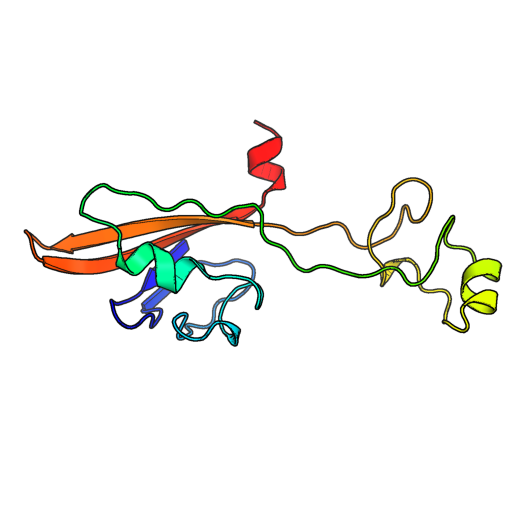88 ? 8.344 6.968 -24.671 1.00 87.06 88 GLY A CA 1
ATOM 726 C C . GLY A 1 88 ? 8.963 6.484 -25.983 1.00 87.06 88 GLY A C 1
ATOM 727 O O . GLY A 1 88 ? 8.866 5.314 -26.335 1.00 87.06 88 GLY A O 1
ATOM 728 N N . LYS A 1 89 ? 9.651 7.374 -26.709 1.00 88.38 89 LYS A N 1
ATOM 729 C CA . LYS A 1 89 ? 10.328 7.015 -27.970 1.00 88.38 89 LYS A CA 1
ATOM 730 C C . LYS A 1 89 ? 11.480 6.022 -27.780 1.00 88.38 89 LYS A C 1
ATOM 732 O O . LYS A 1 89 ? 11.857 5.355 -28.744 1.00 88.38 89 LYS A O 1
ATOM 737 N N . GLU A 1 90 ? 12.054 5.947 -26.581 1.00 88.75 90 GLU A N 1
ATOM 738 C CA . GLU A 1 90 ? 13.190 5.070 -26.304 1.00 88.75 90 GLU A CA 1
ATOM 739 C C . GLU A 1 90 ? 12.752 3.620 -26.116 1.00 88.75 90 GLU A C 1
ATOM 741 O O . GLU A 1 90 ? 13.416 2.724 -26.630 1.00 88.75 90 GLU A O 1
ATOM 746 N N . ASN A 1 91 ? 11.611 3.393 -25.465 1.00 90.56 91 ASN A N 1
ATOM 747 C CA . ASN A 1 91 ? 10.977 2.081 -25.376 1.00 90.56 91 ASN A CA 1
ATOM 748 C C . ASN A 1 91 ? 9.445 2.214 -25.438 1.00 90.56 91 ASN A C 1
ATOM 750 O O . ASN A 1 91 ? 8.796 2.255 -24.389 1.00 90.56 91 ASN A O 1
ATOM 754 N N . PRO A 1 92 ? 8.857 2.307 -26.644 1.00 90.12 92 PRO A N 1
ATOM 755 C CA . PRO A 1 92 ? 7.426 2.561 -26.796 1.00 90.12 92 PRO A CA 1
ATOM 756 C C . PRO A 1 92 ? 6.552 1.340 -26.495 1.00 90.12 92 PRO A C 1
ATOM 758 O O . PRO A 1 92 ? 5.352 1.493 -26.313 1.00 90.12 92 PRO A O 1
ATOM 761 N N . VAL A 1 93 ? 7.138 0.141 -26.457 1.00 91.56 93 VAL A N 1
ATOM 762 C CA . VAL A 1 93 ? 6.435 -1.132 -26.210 1.00 91.56 93 VAL A CA 1
ATOM 763 C C . VAL A 1 93 ? 6.709 -1.694 -24.813 1.00 91.56 93 VAL A C 1
ATOM 765 O O . VAL A 1 93 ? 6.323 -2.819 -24.512 1.00 91.56 93 VAL A O 1
ATOM 768 N N . GLY A 1 94 ? 7.404 -0.930 -23.966 1.00 90.06 94 GLY A N 1
ATOM 769 C CA . GLY A 1 94 ? 7.699 -1.337 -22.597 1.00 90.06 94 GLY A CA 1
ATOM 770 C C . GLY A 1 94 ? 6.455 -1.393 -21.712 1.00 90.06 94 GLY A C 1
ATOM 771 O O . GLY A 1 94 ? 5.412 -0.819 -22.026 1.00 90.06 94 GLY A O 1
ATOM 772 N N . LYS A 1 95 ? 6.586 -2.053 -20.561 1.00 89.56 95 LYS A N 1
ATOM 773 C CA . LYS A 1 95 ? 5.531 -2.139 -19.552 1.00 89.56 95 LYS A CA 1
ATOM 774 C C . LYS A 1 95 ? 5.284 -0.767 -18.924 1.00 89.56 95 LYS A C 1
ATOM 776 O O . LYS A 1 95 ? 6.207 -0.123 -18.418 1.00 89.56 95 LYS A O 1
ATOM 781 N N . GLU A 1 96 ? 4.035 -0.319 -18.970 1.00 88.06 96 GLU A N 1
ATOM 782 C CA . GLU A 1 96 ? 3.626 0.945 -18.366 1.00 88.06 96 GLU A CA 1
ATOM 783 C C . GLU A 1 96 ? 3.757 0.906 -16.840 1.00 88.06 96 GLU A C 1
ATOM 785 O O . GLU A 1 96 ? 3.684 -0.149 -16.209 1.00 88.06 96 GLU A O 1
ATOM 790 N N . PHE A 1 97 ? 3.937 2.080 -16.240 1.00 87.25 97 PHE A N 1
ATOM 791 C CA . PHE A 1 97 ? 3.938 2.202 -14.790 1.00 87.25 97 PHE A CA 1
ATOM 792 C C . PHE A 1 97 ? 2.531 1.950 -14.224 1.00 87.25 97 PHE A C 1
ATOM 794 O O . PHE A 1 97 ? 1.547 2.532 -14.690 1.00 87.25 97 PHE A O 1
ATOM 801 N N . GLU A 1 98 ? 2.457 1.097 -13.201 1.00 87.44 98 GLU A N 1
ATOM 802 C CA . GLU A 1 98 ? 1.238 0.736 -12.468 1.00 87.44 98 GLU A CA 1
ATOM 803 C C . GLU A 1 98 ? 1.379 1.170 -11.002 1.00 87.44 98 GLU A C 1
ATOM 805 O O . GLU A 1 98 ? 1.864 0.427 -10.140 1.00 87.44 98 GLU A O 1
ATOM 810 N N . GLY A 1 99 ? 0.983 2.412 -10.728 1.00 90.31 99 GLY A N 1
ATOM 811 C CA . GLY A 1 99 ? 0.984 3.002 -9.393 1.00 90.31 99 GLY A CA 1
ATOM 812 C C . GLY A 1 99 ? -0.404 3.063 -8.766 1.00 90.31 99 GLY A C 1
ATOM 813 O O . GLY A 1 99 ? -1.412 3.180 -9.464 1.00 90.31 99 GLY A O 1
ATOM 814 N N . ILE A 1 100 ? -0.446 3.046 -7.436 1.00 92.75 100 ILE A N 1
ATOM 815 C CA . ILE A 1 100 ? -1.650 3.281 -6.643 1.00 92.75 100 ILE A CA 1
ATOM 816 C C . ILE A 1 100 ? -1.482 4.481 -5.711 1.00 92.75 100 ILE A C 1
ATOM 818 O O . ILE A 1 100 ? -0.378 4.784 -5.262 1.00 92.75 100 ILE A O 1
ATOM 822 N N . VAL A 1 101 ? -2.603 5.106 -5.363 1.00 94.06 101 VAL A N 1
ATOM 823 C CA . VAL A 1 101 ? -2.744 5.982 -4.195 1.00 94.06 101 VAL A CA 1
ATOM 824 C C . VAL A 1 101 ? -3.650 5.281 -3.194 1.00 94.06 101 VAL A C 1
ATOM 826 O O . VAL A 1 101 ? -4.725 4.780 -3.548 1.00 94.06 101 VAL A O 1
ATOM 829 N N . ARG A 1 102 ? -3.214 5.220 -1.936 1.00 95.19 102 ARG A N 1
ATOM 830 C CA . ARG A 1 102 ? -3.929 4.542 -0.861 1.00 95.19 102 ARG A CA 1
ATOM 831 C C . ARG A 1 102 ? -4.536 5.547 0.103 1.00 95.19 102 ARG A C 1
ATOM 833 O O . ARG A 1 102 ? -3.837 6.358 0.695 1.00 95.19 102 ARG A O 1
ATOM 840 N N . PHE A 1 103 ? -5.827 5.385 0.332 1.00 96.88 103 PHE A N 1
ATOM 841 C CA . PHE A 1 103 ? -6.616 6.093 1.324 1.00 96.88 103 PHE A CA 1
ATOM 842 C C . PHE A 1 103 ? -6.911 5.141 2.477 1.00 96.88 103 PHE A C 1
ATOM 844 O O . PHE A 1 103 ? -7.285 3.984 2.243 1.00 96.88 103 PHE A O 1
ATOM 851 N N . VAL A 1 104 ? -6.740 5.597 3.716 1.00 98.19 104 VAL A N 1
ATOM 852 C CA . VAL A 1 104 ? -7.040 4.800 4.912 1.00 98.19 104 VAL A CA 1
ATOM 853 C C . VAL A 1 104 ? -7.670 5.673 5.983 1.00 98.19 104 VAL A C 1
ATOM 855 O O . VAL A 1 104 ? -7.153 6.740 6.294 1.00 98.19 104 VAL A O 1
ATOM 858 N N . THR A 1 105 ? -8.750 5.193 6.594 1.00 98.31 105 THR A N 1
ATOM 859 C CA . THR A 1 105 ? -9.378 5.853 7.745 1.00 98.31 105 THR A CA 1
ATOM 860 C C . THR A 1 105 ? -9.725 4.824 8.828 1.00 98.31 105 THR A C 1
ATOM 862 O O . THR A 1 105 ? -10.057 3.672 8.504 1.00 98.31 105 THR A O 1
ATOM 865 N N . PRO A 1 106 ? -9.587 5.167 10.1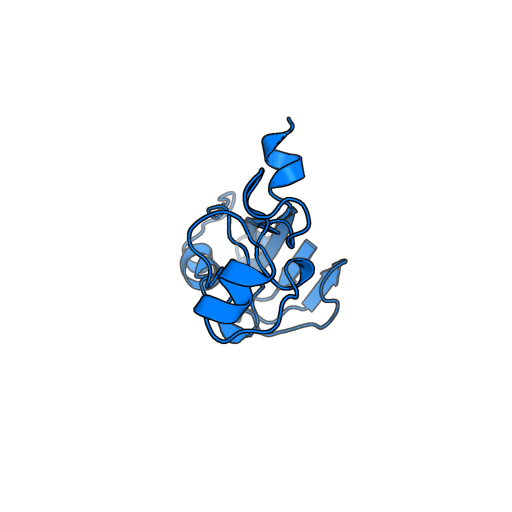23 1.00 98.25 106 PRO A N 1
ATOM 866 C CA . PRO A 1 106 ? -9.934 4.263 11.207 1.00 98.25 106 PRO A CA 1
ATOM 867 C C . PRO A 1 106 ? -11.451 4.093 11.345 1.00 98.25 106 PRO A C 1
ATOM 869 O O . PRO A 1 106 ? -12.223 5.044 11.276 1.00 98.25 106 PRO A O 1
ATOM 872 N N . VAL A 1 107 ? -11.875 2.864 11.627 1.00 97.88 107 VAL A N 1
ATOM 873 C CA . VAL A 1 107 ? -13.273 2.517 11.904 1.00 97.88 107 VAL A CA 1
ATOM 874 C C . VAL A 1 107 ? -13.485 2.480 13.412 1.00 97.88 107 VAL A C 1
ATOM 876 O O . VAL A 1 107 ? -12.719 1.842 14.141 1.00 97.88 107 VAL A O 1
ATOM 879 N N . TYR A 1 108 ? -14.547 3.131 13.878 1.00 97.25 108 TYR A N 1
ATOM 880 C CA . TYR A 1 108 ? -14.927 3.191 15.287 1.00 97.25 108 TYR A CA 1
ATOM 881 C C . TYR A 1 108 ? -16.287 2.529 15.516 1.00 97.25 108 TYR A C 1
ATOM 883 O O . TYR A 1 108 ? -17.198 2.650 14.699 1.00 97.25 108 TYR A O 1
ATOM 891 N N . LYS A 1 109 ? -16.432 1.846 16.654 1.00 95.69 109 LYS A N 1
ATOM 892 C CA . LYS A 1 109 ? -17.724 1.406 17.191 1.00 95.69 109 LYS A CA 1
ATOM 893 C C . LYS A 1 109 ? -17.930 2.125 18.520 1.00 95.69 109 LYS A C 1
ATOM 895 O O . LYS A 1 109 ? -17.175 1.883 19.463 1.00 95.69 109 LYS A O 1
ATOM 900 N N . ALA A 1 110 ? -18.915 3.023 18.570 1.00 91.81 110 ALA A N 1
ATOM 901 C CA . ALA A 1 110 ? -18.975 4.080 19.585 1.00 91.81 110 ALA A CA 1
ATOM 902 C C . ALA A 1 110 ? -17.640 4.857 19.619 1.00 91.81 110 ALA A C 1
ATOM 904 O O . ALA A 1 110 ? -17.189 5.323 18.575 1.00 91.81 110 ALA A O 1
ATOM 905 N N . GLU A 1 111 ? -16.970 4.933 20.770 1.00 93.69 111 GLU A N 1
ATOM 906 C CA . GLU A 1 111 ? -15.688 5.643 20.920 1.00 93.69 111 GLU A CA 1
ATOM 907 C C . GLU A 1 111 ? -14.454 4.732 20.871 1.00 93.69 111 GLU A C 1
ATOM 909 O O . GLU A 1 111 ? -13.323 5.176 21.067 1.00 93.69 111 GLU A O 1
ATOM 914 N N . LYS A 1 112 ? -14.634 3.442 20.566 1.00 96.25 112 LYS A N 1
ATOM 915 C CA . LYS A 1 112 ? -13.524 2.492 20.460 1.00 96.25 112 LYS A CA 1
ATOM 916 C C . LYS A 1 112 ? -13.132 2.282 19.000 1.00 96.25 112 LYS A C 1
ATOM 918 O O . LYS A 1 112 ? -13.957 1.844 18.198 1.00 96.25 112 LYS A O 1
ATOM 923 N N . LYS A 1 113 ? -11.860 2.524 18.669 1.00 97.00 113 LYS A N 1
ATOM 924 C CA . LYS A 1 113 ? -11.280 2.134 17.374 1.00 97.00 113 LYS A CA 1
ATOM 925 C C . LYS A 1 113 ? -11.311 0.605 17.264 1.00 97.00 113 LYS A C 1
ATOM 927 O O . LYS A 1 113 ? -10.866 -0.076 18.186 1.00 97.00 113 LYS A O 1
ATOM 932 N N . VAL A 1 114 ? -11.846 0.067 16.170 1.00 97.69 114 VAL A N 1
ATOM 933 C CA . VAL A 1 114 ? -12.013 -1.387 15.959 1.00 97.69 114 VAL A CA 1
ATOM 934 C C . VAL A 1 114 ? -11.250 -1.929 14.753 1.00 97.69 114 VAL A C 1
ATOM 936 O O . VAL A 1 114 ? -11.094 -3.138 14.633 1.00 97.69 114 VAL A O 1
ATOM 939 N N . GLY A 1 115 ? -10.756 -1.064 13.872 1.00 97.94 115 GLY A N 1
ATOM 940 C CA . GLY A 1 115 ? -9.999 -1.463 12.690 1.00 97.94 115 GLY A CA 1
ATOM 941 C C . GLY A 1 115 ? -9.821 -0.294 11.737 1.00 97.94 115 GLY A C 1
ATOM 942 O O . GLY A 1 115 ? -9.943 0.865 12.140 1.00 97.94 115 GLY A O 1
ATOM 943 N N . TYR A 1 116 ? -9.587 -0.607 10.471 1.00 98.56 116 TYR A N 1
ATOM 944 C CA . TYR A 1 116 ? -9.386 0.375 9.414 1.00 98.56 116 TYR A CA 1
ATOM 945 C C . TYR A 1 116 ? -10.071 -0.072 8.130 1.00 98.56 116 TYR A C 1
ATOM 947 O O . TYR A 1 116 ? -10.147 -1.265 7.833 1.00 98.56 116 TYR A O 1
ATOM 955 N N . VAL A 1 117 ? -10.523 0.901 7.344 1.00 98.12 117 VAL A N 1
ATOM 956 C CA . VAL A 1 117 ? -10.920 0.689 5.952 1.00 98.12 117 VAL A CA 1
ATOM 957 C C . VAL A 1 117 ? -9.888 1.345 5.043 1.00 98.12 117 VAL A C 1
ATOM 959 O O . VAL A 1 117 ? -9.466 2.475 5.285 1.00 98.12 117 VAL A O 1
ATOM 962 N N . SER A 1 118 ? -9.463 0.621 4.009 1.00 97.62 118 SER A N 1
ATOM 963 C CA . SER A 1 118 ? -8.524 1.098 3.000 1.00 97.62 118 SER A CA 1
ATOM 964 C C . SER A 1 118 ? -9.093 0.975 1.594 1.00 97.62 118 SER A C 1
ATOM 966 O O . SER A 1 118 ? -9.666 -0.048 1.203 1.00 97.62 118 SER A O 1
ATOM 968 N N . VAL A 1 119 ? -8.867 2.018 0.804 1.00 95.94 119 VAL A N 1
ATOM 969 C CA . VAL A 1 119 ? -9.129 2.052 -0.632 1.00 95.94 119 VAL A CA 1
ATOM 970 C C . VAL A 1 119 ? -7.807 2.337 -1.335 1.00 95.94 119 VAL A C 1
ATOM 972 O O . VAL A 1 119 ? -7.114 3.281 -0.981 1.00 95.94 119 VAL A O 1
ATOM 975 N N . ALA A 1 120 ? -7.443 1.505 -2.306 1.00 93.94 120 ALA A N 1
ATOM 976 C CA . ALA A 1 120 ? -6.300 1.729 -3.182 1.00 93.94 120 ALA A CA 1
ATOM 977 C C . ALA A 1 120 ? -6.840 1.949 -4.593 1.00 93.94 120 ALA A C 1
ATOM 979 O O . ALA A 1 120 ? -7.588 1.103 -5.090 1.00 93.94 120 ALA A O 1
ATOM 980 N N . LEU A 1 121 ? -6.503 3.090 -5.185 1.00 92.44 121 LEU A N 1
ATOM 981 C CA . LEU A 1 121 ? -6.941 3.497 -6.517 1.00 92.44 121 LEU A CA 1
ATOM 982 C C . LEU A 1 121 ? -5.729 3.605 -7.433 1.00 92.44 121 LEU A C 1
ATOM 984 O O . LEU A 1 121 ? -4.674 4.049 -6.991 1.00 92.44 121 LEU A O 1
ATOM 988 N N . ASP A 1 122 ? -5.886 3.222 -8.695 1.00 89.94 122 ASP A N 1
ATOM 989 C CA . ASP A 1 122 ? -4.846 3.417 -9.704 1.00 89.94 122 ASP A CA 1
ATOM 990 C C . ASP A 1 122 ? -4.618 4.919 -9.943 1.00 89.94 122 ASP A C 1
ATOM 992 O O . ASP A 1 122 ? -5.565 5.681 -10.162 1.00 89.94 122 ASP A O 1
ATOM 996 N N . HIS A 1 123 ? -3.352 5.330 -9.907 1.00 86.81 123 HIS A N 1
ATOM 997 C CA . HIS A 1 123 ? -2.916 6.707 -10.116 1.00 86.81 123 HIS A CA 1
ATOM 998 C C . HIS A 1 123 ? -3.391 7.312 -11.445 1.00 86.81 123 HIS A C 1
ATOM 1000 O O . HIS A 1 123 ? -3.680 8.508 -11.479 1.00 86.81 123 HIS A O 1
ATOM 1006 N N . LYS A 1 124 ? -3.523 6.520 -12.523 1.00 83.75 124 LYS A N 1
ATOM 1007 C CA . LYS A 1 124 ? -3.966 7.034 -13.831 1.00 83.75 124 LYS A CA 1
ATOM 1008 C C . LYS A 1 124 ? -5.370 7.615 -13.746 1.00 83.75 124 LYS A C 1
ATOM 1010 O O . LYS A 1 124 ? -5.610 8.690 -14.281 1.00 83.75 124 LYS A O 1
ATOM 1015 N N . HIS A 1 125 ? -6.268 6.941 -13.029 1.00 76.00 125 HIS A N 1
ATOM 1016 C CA . HIS A 1 125 ? -7.634 7.425 -12.834 1.00 76.00 125 HIS A CA 1
ATOM 1017 C C . HIS A 1 125 ? -7.674 8.704 -11.995 1.00 76.00 125 HIS A C 1
ATOM 1019 O O . HIS A 1 125 ? -8.546 9.530 -12.215 1.00 76.00 125 HIS A O 1
ATOM 1025 N N . ILE A 1 126 ? -6.744 8.883 -11.053 1.00 76.69 126 ILE A N 1
ATOM 1026 C CA . ILE A 1 126 ? -6.681 10.099 -10.229 1.00 76.69 126 ILE A CA 1
ATOM 1027 C C . ILE A 1 126 ? -6.120 11.275 -11.029 1.00 76.69 126 ILE A C 1
ATOM 1029 O O . ILE A 1 126 ? -6.608 12.380 -10.889 1.00 76.69 126 ILE A O 1
ATOM 1033 N N . MET A 1 127 ? -5.101 11.058 -11.862 1.00 73.81 127 MET A N 1
ATOM 1034 C CA . MET A 1 127 ? -4.469 12.139 -12.630 1.00 73.81 127 MET A CA 1
ATOM 1035 C C . MET A 1 127 ? -5.304 12.627 -13.820 1.00 73.81 127 MET A C 1
ATOM 1037 O O . MET A 1 127 ? -5.018 13.688 -14.370 1.00 73.81 127 MET A O 1
ATOM 1041 N N . GLN A 1 128 ? -6.273 11.831 -14.273 1.00 71.25 128 GLN A N 1
ATOM 1042 C CA . GLN A 1 128 ? -7.109 12.154 -15.430 1.00 71.25 128 GLN A CA 1
ATOM 1043 C C . GLN A 1 128 ? -8.265 13.117 -15.117 1.00 71.25 128 GLN A C 1
ATOM 1045 O O . GLN A 1 128 ? -8.855 13.641 -16.063 1.00 71.25 128 GLN A O 1
ATOM 1050 N N . PHE A 1 129 ? -8.584 13.351 -13.842 1.00 55.91 129 PHE A N 1
ATOM 1051 C CA . PHE A 1 129 ? -9.726 14.153 -13.388 1.00 55.91 129 PHE A CA 1
ATOM 1052 C C . PHE A 1 129 ? -9.318 15.121 -12.276 1.00 55.91 129 PHE A C 1
ATOM 1054 O O . PHE A 1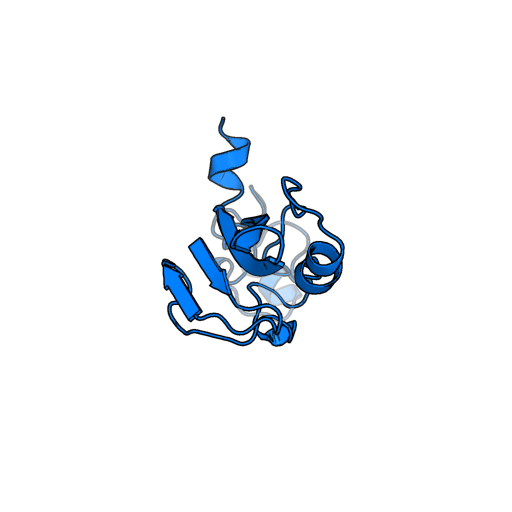 129 ? -10.001 16.160 -12.146 1.00 55.91 129 PHE A O 1
#

Secondary structure (DSSP, 8-state):
-EEE-TTSBEEEE--SS--S--BTTSGGGSSSTT--HHHHHTTPPTT--EEPPPEE--PPPS-SS---HHHHHHTTS-S-GGGSB--TTSSTTSBPP-EEEEEEEEEEETTEEEEEEEEEEEHHHHHT-

InterPro domains:
  IPR029151 Periplasmic sensor-like domain superfamily [SSF103190] (1-128)

Organism: NCBI:txid1032238

pLDDT: mean 91.23, std 6.68, range [55.91, 98.56]